Protein AF-A0A1T4SYZ0-F1 (afdb_monomer_lite)

Secondary structure (DSSP, 8-state):
----------------------PPPPPPP----HHHHHHHHHHHHHHHHHHHHTTTTS--TT---TT-GGGTTHHHHSPSSHHHHHHHHHHBHHHHHHTT-HHHHHHHHHH--SPPPB-TTT--HHHHHHHHHHHHHHTT-

InterPro domains:
  IPR009056 Cytochrome c-like domain [PF00034] (45-136)
  IPR009056 Cytochrome c-like domain [PS51007] (41-139)
  IPR036909 Cytochrome c-like domain superfamily [G3DSA:1.10.760.10] (43-141)
  IPR036909 Cytochrome c-like domain superfamily [SSF46626] (4-138)

Radius of gyration: 35.25 Å; chains: 1; bounding box: 50×28×132 Å

pLDDT: mean 84.92, std 16.31, range [40.84, 98.62]

Sequence (141 aa):
MRPCLFLLLIMTGLMTGSSCHPTAPAPVPVERDSTEIKLAAGFLRGEALFLRHCAACHLPPEKKVTDNYMFVRLFDRMPSPSSRYFIRYIQDSKSLREAGDAYAIALHRYWEHPYDHHFRDSMTVSDIRNLIVYIRVAASK

Organism: NCBI:txid634771

Foldseek 3Di:
DDDDDDDDDDDDDDDDDDDPDPDDDDDDDPPDPPVVVVLVVLQVLLVVCCVVPPVVPAPQLLDPDPPNCCLPCVCVPAPPVSLVRQLVQLQWLPVCVVVVNPVSVVVCVVVVDPDGRHCVPPDDSSSSSSNVSNSVVSNVD

Structure (mmCIF, N/CA/C/O backbone):
data_AF-A0A1T4SYZ0-F1
#
_entry.id   AF-A0A1T4SYZ0-F1
#
loop_
_atom_site.group_PDB
_atom_site.id
_atom_site.type_symbol
_atom_site.label_atom_id
_atom_site.label_alt_id
_atom_site.label_comp_id
_atom_site.label_asym_id
_atom_site.label_entity_id
_atom_site.label_seq_id
_atom_site.pdbx_PDB_ins_code
_atom_site.Cartn_x
_atom_site.Cartn_y
_atom_site.Cartn_z
_atom_site.occupancy
_atom_site.B_iso_or_equiv
_atom_site.auth_seq_id
_atom_site.auth_comp_id
_atom_site.auth_asym_id
_atom_site.auth_atom_id
_atom_site.pdbx_PDB_model_num
ATOM 1 N N . MET A 1 1 ? -37.079 -12.693 113.798 1.00 40.84 1 MET A N 1
ATOM 2 C CA . MET A 1 1 ? -36.033 -13.729 113.594 1.00 40.84 1 MET A CA 1
ATOM 3 C C . MET A 1 1 ? -36.443 -14.508 112.349 1.00 40.84 1 MET A C 1
ATOM 5 O O . MET A 1 1 ? -37.566 -14.972 112.347 1.00 40.84 1 MET A O 1
ATOM 9 N N . ARG A 1 2 ? -35.719 -14.632 111.238 1.00 49.78 2 ARG A N 1
ATOM 10 C CA . ARG A 1 2 ? -34.325 -14.390 110.844 1.00 49.78 2 ARG A CA 1
ATOM 11 C C . ARG A 1 2 ? -34.305 -13.772 109.423 1.00 49.78 2 ARG A C 1
ATOM 13 O O . ARG A 1 2 ? -35.272 -13.956 108.690 1.00 49.78 2 ARG A O 1
ATOM 20 N N . PRO A 1 3 ? -33.218 -13.079 109.050 1.00 65.50 3 PRO A N 1
ATOM 21 C CA . PRO A 1 3 ? -33.011 -12.449 107.746 1.00 65.50 3 PRO A CA 1
ATOM 22 C C . PRO A 1 3 ? -32.330 -13.408 106.750 1.00 65.50 3 PRO A C 1
ATOM 24 O O . PRO A 1 3 ? -31.686 -14.369 107.170 1.00 65.50 3 PRO A O 1
ATOM 27 N N . CYS A 1 4 ? -32.377 -13.104 105.450 1.00 53.22 4 CYS A N 1
ATOM 28 C CA . CYS A 1 4 ? -31.293 -13.466 104.534 1.00 53.22 4 CYS A CA 1
ATOM 29 C C . CYS A 1 4 ? -31.130 -12.420 103.427 1.00 53.22 4 CYS A C 1
ATOM 31 O O . CYS A 1 4 ? -32.053 -12.094 102.690 1.00 53.22 4 CYS A O 1
ATOM 33 N N . LEU A 1 5 ? -29.917 -11.882 103.441 1.00 55.88 5 LEU A N 1
ATOM 34 C CA . LEU A 1 5 ? -29.263 -10.908 102.584 1.00 55.88 5 LEU A CA 1
ATOM 35 C C . LEU A 1 5 ? -28.755 -11.593 101.294 1.00 55.88 5 LEU A C 1
ATOM 37 O O . LEU A 1 5 ? -28.787 -12.817 101.211 1.00 55.88 5 LEU A O 1
ATOM 41 N N . PHE A 1 6 ? -28.141 -10.786 100.419 1.00 50.41 6 PHE A N 1
ATOM 42 C CA . PHE A 1 6 ? -27.363 -11.087 99.199 1.00 50.41 6 PHE A CA 1
ATOM 43 C C . PHE A 1 6 ? -28.169 -11.052 97.892 1.00 50.41 6 PHE A C 1
ATOM 45 O O . PHE A 1 6 ? -29.233 -11.640 97.803 1.00 50.41 6 PHE A O 1
ATOM 52 N N . LEU A 1 7 ? -27.711 -10.442 96.798 1.00 51.09 7 LEU A N 1
ATOM 53 C CA . LEU A 1 7 ? -26.640 -9.480 96.508 1.00 51.09 7 LEU A CA 1
ATOM 54 C C . LEU A 1 7 ? -26.840 -9.071 95.033 1.00 51.09 7 LEU A C 1
ATOM 56 O O . LEU A 1 7 ? -27.311 -9.873 94.233 1.00 51.09 7 LEU A O 1
ATOM 60 N N . LEU A 1 8 ? -26.458 -7.834 94.715 1.00 54.69 8 LEU A N 1
ATOM 61 C CA . LEU A 1 8 ? -26.226 -7.236 93.393 1.00 54.69 8 LEU A CA 1
ATOM 62 C C . LEU A 1 8 ? -25.949 -8.194 92.212 1.00 54.69 8 LEU A C 1
ATOM 64 O O . LEU A 1 8 ? -25.055 -9.029 92.307 1.00 54.69 8 LEU A O 1
ATOM 68 N N . LEU A 1 9 ? -26.500 -7.861 91.036 1.00 54.00 9 LEU A N 1
ATOM 69 C CA . LEU A 1 9 ? -25.683 -7.667 89.827 1.00 54.00 9 LEU A CA 1
ATOM 70 C C . LEU A 1 9 ? -26.421 -6.773 88.810 1.00 54.00 9 LEU A C 1
ATOM 72 O O . LEU A 1 9 ? -27.474 -7.130 88.289 1.00 54.00 9 LEU A O 1
ATOM 76 N N . ILE A 1 10 ? -25.861 -5.591 88.548 1.00 58.38 10 ILE A N 1
ATOM 77 C CA . ILE A 1 10 ? -26.283 -4.665 87.491 1.00 58.38 10 ILE A CA 1
ATOM 78 C C . ILE A 1 10 ? -25.497 -5.040 86.231 1.00 58.38 10 ILE A C 1
ATOM 80 O O . ILE A 1 10 ? -24.270 -5.009 86.258 1.00 58.38 10 ILE A O 1
ATOM 84 N N . MET A 1 11 ? -26.184 -5.368 85.136 1.00 53.06 11 MET A N 1
ATOM 85 C CA . MET A 1 11 ? -25.589 -5.502 83.801 1.00 53.06 11 MET A CA 1
ATOM 86 C C . MET A 1 11 ? -26.290 -4.540 82.841 1.00 53.06 11 MET A C 1
ATOM 88 O O . MET A 1 11 ? -27.320 -4.847 82.247 1.00 53.06 11 MET A O 1
ATOM 92 N N . THR A 1 12 ? -25.724 -3.344 82.711 1.00 58.34 12 THR A N 1
ATOM 93 C CA . THR A 1 12 ? -26.009 -2.397 81.631 1.00 58.34 12 THR A CA 1
ATOM 94 C C . THR A 1 12 ? -25.382 -2.908 80.334 1.00 58.34 12 THR A C 1
ATOM 96 O O . THR A 1 12 ? -24.169 -2.807 80.150 1.00 58.34 12 THR A O 1
ATOM 99 N N . GLY A 1 13 ? -26.200 -3.458 79.436 1.00 47.97 13 GLY A N 1
ATOM 100 C CA . GLY A 1 13 ? -25.804 -3.784 78.067 1.00 47.97 13 GLY A CA 1
ATOM 101 C C . GLY A 1 13 ? -26.143 -2.637 77.116 1.00 47.97 13 GLY A C 1
ATOM 102 O O . GLY A 1 13 ? -27.311 -2.405 76.817 1.00 47.97 13 GLY A O 1
ATOM 103 N N . LEU A 1 14 ? -25.116 -1.931 76.639 1.00 57.53 14 LEU A N 1
ATOM 104 C CA . LEU A 1 14 ? -25.186 -1.037 75.482 1.00 57.53 14 LEU A CA 1
ATOM 105 C C . LEU A 1 14 ? -25.414 -1.891 74.223 1.00 57.53 14 LEU A C 1
ATOM 107 O O . LEU A 1 14 ? -24.546 -2.675 73.847 1.00 57.53 14 LEU A O 1
ATOM 111 N N . MET A 1 15 ? -26.562 -1.738 73.565 1.00 54.47 15 MET A N 1
ATOM 112 C CA . MET A 1 15 ? -26.785 -2.270 72.218 1.00 54.47 15 MET A CA 1
ATOM 113 C C . MET A 1 15 ? -26.336 -1.213 71.208 1.00 54.47 15 MET A C 1
ATOM 115 O O . MET A 1 15 ? -27.001 -0.196 71.012 1.00 54.47 15 MET A O 1
ATOM 119 N N . THR A 1 16 ? -25.175 -1.428 70.595 1.00 56.22 16 THR A N 1
ATOM 120 C CA . THR A 1 16 ? -24.687 -0.635 69.465 1.00 56.22 16 THR A CA 1
ATOM 121 C C . THR A 1 16 ? -25.497 -0.983 68.216 1.00 56.22 16 THR A C 1
ATOM 123 O O . THR A 1 16 ? -25.552 -2.132 67.778 1.00 56.22 16 THR A O 1
ATOM 126 N N . GLY A 1 17 ? -26.160 0.024 67.646 1.00 54.03 17 GLY A N 1
ATOM 127 C CA . GLY A 1 17 ? -26.865 -0.093 66.375 1.00 54.03 17 GLY A CA 1
ATOM 128 C C . GLY A 1 17 ? -25.890 -0.388 65.236 1.00 54.03 17 GLY A C 1
ATOM 129 O O . GLY A 1 17 ? -24.943 0.363 65.013 1.00 54.03 17 GLY A O 1
ATOM 130 N N . SER A 1 18 ? -26.130 -1.481 64.513 1.00 50.03 18 SER A N 1
ATOM 131 C CA . SER A 1 18 ? -25.443 -1.784 63.257 1.00 50.03 18 SER A CA 1
ATOM 132 C C . SER A 1 18 ? -25.994 -0.885 62.152 1.00 50.03 18 SER A C 1
ATOM 134 O O . SER A 1 18 ? -27.138 -1.036 61.727 1.00 50.03 18 SER A O 1
ATOM 136 N N . SER A 1 19 ? -25.186 0.067 61.690 1.00 57.12 19 SER A N 1
ATOM 137 C CA . SER A 1 19 ? -25.453 0.835 60.479 1.00 57.12 19 SER A CA 1
ATOM 138 C C . SER A 1 19 ? -25.123 -0.023 59.256 1.00 57.12 19 SER A C 1
ATOM 140 O O . SER A 1 19 ? -23.967 -0.211 58.885 1.00 57.12 19 SER A O 1
ATOM 142 N N . CYS A 1 20 ? -26.153 -0.548 58.597 1.00 51.72 20 CYS A N 1
ATOM 143 C CA . CYS A 1 20 ? -26.016 -1.178 57.287 1.00 51.72 20 CYS A CA 1
ATOM 144 C C . CYS A 1 20 ? -25.731 -0.081 56.248 1.00 51.72 20 CYS A C 1
ATOM 146 O O . CYS A 1 20 ? -26.656 0.522 55.709 1.00 51.72 20 CYS A O 1
ATOM 148 N N . HIS A 1 21 ? -24.460 0.238 56.001 1.00 59.78 21 HIS A N 1
ATOM 149 C CA . HIS A 1 21 ? -24.078 1.043 54.842 1.00 59.78 21 HIS A CA 1
ATOM 150 C C . HIS A 1 21 ? -24.077 0.152 53.591 1.00 59.78 21 HIS A C 1
ATOM 152 O O . HIS A 1 21 ? -23.330 -0.828 53.560 1.00 59.78 21 HIS A O 1
ATOM 158 N N . PRO A 1 22 ? -24.882 0.458 52.558 1.00 56.59 22 PRO A N 1
ATOM 159 C CA . PRO A 1 22 ? -24.785 -0.229 51.280 1.00 56.59 22 PRO A CA 1
ATOM 160 C C . PRO A 1 22 ? -23.437 0.118 50.639 1.00 56.59 22 PRO A C 1
ATOM 162 O O . PRO A 1 22 ? -23.191 1.253 50.232 1.00 56.59 22 PRO A O 1
ATOM 165 N N . THR A 1 23 ? -22.537 -0.860 50.584 1.00 68.44 23 THR A N 1
ATOM 166 C CA . THR A 1 23 ? -21.289 -0.758 49.828 1.00 68.44 23 THR A CA 1
ATOM 167 C C . THR A 1 23 ? -21.636 -0.662 48.345 1.00 68.44 23 THR A C 1
ATOM 169 O O . THR A 1 23 ? -22.264 -1.566 47.794 1.00 68.44 23 THR A O 1
ATOM 172 N N . ALA A 1 24 ? -21.252 0.442 47.700 1.00 71.38 24 ALA A N 1
ATOM 173 C CA . ALA A 1 24 ? -21.370 0.579 46.254 1.00 71.38 24 ALA A CA 1
ATOM 174 C C . ALA A 1 24 ? -20.614 -0.580 45.572 1.00 71.38 24 ALA A C 1
ATOM 176 O O . ALA A 1 24 ? -19.481 -0.870 45.971 1.00 71.38 24 ALA A O 1
ATOM 177 N N . PRO A 1 25 ? -21.211 -1.263 44.579 1.00 65.81 25 PRO A N 1
ATOM 178 C CA . PRO A 1 25 ? -20.532 -2.348 43.889 1.00 65.81 25 PRO A CA 1
ATOM 179 C C . PRO A 1 25 ? -19.269 -1.810 43.215 1.00 65.81 25 PRO A C 1
ATOM 181 O O . PRO A 1 25 ? -19.289 -0.756 42.576 1.00 65.81 25 PRO A O 1
ATOM 184 N N . ALA A 1 26 ? -18.161 -2.531 43.388 1.00 70.12 26 ALA A N 1
ATOM 185 C CA . ALA A 1 26 ? -16.899 -2.199 42.745 1.00 70.12 26 ALA A CA 1
ATOM 186 C C . ALA A 1 26 ? -17.085 -2.128 41.213 1.00 70.12 26 ALA A C 1
ATOM 188 O O . ALA A 1 26 ? -17.842 -2.932 40.659 1.00 70.12 26 ALA A O 1
ATOM 189 N N . PRO A 1 27 ? -16.410 -1.196 40.514 1.00 67.25 27 PRO A N 1
ATOM 190 C CA . PRO A 1 27 ? -16.476 -1.120 39.060 1.00 67.25 27 PRO A CA 1
ATOM 191 C C . PRO A 1 27 ? -15.990 -2.440 38.452 1.00 67.25 27 PRO A C 1
ATOM 193 O O . PRO A 1 27 ? -14.859 -2.869 38.682 1.00 67.25 27 PRO A O 1
ATOM 196 N N . VAL A 1 28 ? -16.869 -3.095 37.694 1.00 64.56 28 VAL A N 1
ATOM 197 C CA . VAL A 1 28 ? -16.570 -4.364 37.027 1.00 64.56 28 VAL A CA 1
ATOM 198 C C . VAL A 1 28 ? -15.599 -4.084 35.871 1.00 64.56 28 VAL A C 1
ATOM 200 O O . VAL A 1 28 ? -15.892 -3.213 35.046 1.00 64.56 28 VAL A O 1
ATOM 203 N N . PRO A 1 29 ? -14.448 -4.775 35.780 1.00 62.97 29 PRO A N 1
ATOM 204 C CA . PRO A 1 29 ? -13.533 -4.622 34.657 1.00 62.97 29 PRO A CA 1
ATOM 205 C C . PRO A 1 29 ? -14.236 -5.008 33.353 1.00 62.97 29 PRO A C 1
ATOM 207 O O . PRO A 1 29 ? -14.692 -6.138 33.195 1.00 62.97 29 PRO A O 1
ATOM 210 N N . VAL A 1 30 ? -14.338 -4.068 32.415 1.00 67.75 30 VAL A N 1
ATOM 211 C CA . VAL A 1 30 ? -14.859 -4.348 31.074 1.00 67.75 30 VAL A CA 1
ATOM 212 C C . VAL A 1 30 ? -13.777 -5.111 30.306 1.00 67.75 30 VAL A C 1
ATOM 214 O O . VAL A 1 30 ?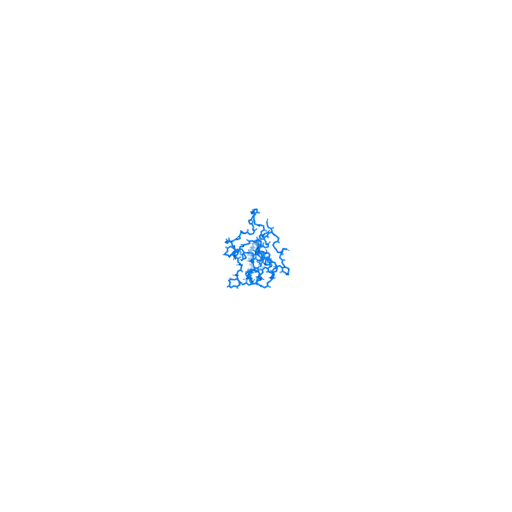 -12.823 -4.502 29.815 1.00 67.75 30 VAL A O 1
ATOM 217 N N . GLU A 1 31 ? -13.900 -6.438 30.218 1.00 70.12 31 GLU A N 1
ATOM 218 C CA . GLU A 1 31 ? -13.133 -7.260 29.273 1.00 70.12 31 GLU A CA 1
ATOM 219 C C . GLU A 1 31 ? -13.508 -6.842 27.846 1.00 70.12 31 GLU A C 1
ATOM 221 O O . GLU A 1 31 ? -14.510 -7.278 27.283 1.00 70.12 31 GLU A O 1
ATOM 226 N N . ARG A 1 32 ? -12.722 -5.940 27.255 1.00 73.44 32 ARG A N 1
ATOM 227 C CA . ARG A 1 32 ? -12.816 -5.655 25.822 1.00 73.44 32 ARG A CA 1
ATOM 228 C C . ARG A 1 32 ? -12.210 -6.813 25.037 1.00 73.44 32 ARG A C 1
ATOM 230 O O . ARG A 1 32 ? -11.137 -7.301 25.391 1.00 73.44 32 ARG A O 1
ATOM 237 N N . ASP A 1 33 ? -12.877 -7.210 23.954 1.00 84.00 33 ASP A N 1
ATOM 238 C CA . ASP A 1 33 ? -12.405 -8.266 23.061 1.00 84.00 33 ASP A CA 1
ATOM 239 C C . ASP A 1 33 ? -10.994 -7.932 22.553 1.00 84.00 33 ASP A C 1
ATOM 241 O O . ASP A 1 33 ? -10.741 -6.893 21.934 1.00 84.00 33 ASP A O 1
ATOM 245 N N . SER A 1 34 ? -10.054 -8.842 22.809 1.00 85.25 34 SER A N 1
ATOM 246 C CA . SER A 1 34 ? -8.671 -8.744 22.340 1.00 85.25 34 SER A CA 1
ATOM 247 C C . SER A 1 34 ? -8.561 -8.532 20.821 1.00 85.25 34 SER A C 1
ATOM 249 O O . SER A 1 34 ? -7.578 -7.958 20.347 1.00 85.25 34 SER A O 1
ATOM 251 N N . THR A 1 35 ? -9.565 -8.962 20.054 1.00 87.44 35 THR A N 1
ATOM 252 C CA . THR A 1 35 ? -9.668 -8.761 18.605 1.00 87.44 35 THR A CA 1
ATOM 253 C C . THR A 1 35 ? -9.931 -7.301 18.262 1.00 87.44 35 THR A C 1
ATOM 255 O O . THR A 1 35 ? -9.245 -6.744 17.405 1.00 87.44 35 THR A O 1
ATOM 258 N N . GLU A 1 36 ? -10.862 -6.656 18.964 1.00 87.25 36 GLU A N 1
ATOM 259 C CA . GLU A 1 36 ? -11.174 -5.236 18.791 1.00 87.25 36 GLU A CA 1
ATOM 260 C C . GLU A 1 36 ? -9.967 -4.368 19.163 1.00 87.25 36 GLU A C 1
ATOM 262 O O . GLU A 1 36 ? -9.594 -3.459 18.420 1.00 87.25 36 GLU A O 1
ATOM 267 N N . ILE A 1 37 ? -9.274 -4.717 20.254 1.00 89.06 37 ILE A N 1
ATOM 268 C CA . ILE A 1 37 ? -8.040 -4.039 20.674 1.00 89.06 37 ILE A CA 1
ATOM 269 C C . ILE A 1 37 ? -6.957 -4.160 19.593 1.00 89.06 37 ILE A C 1
ATOM 271 O O . ILE A 1 37 ? -6.325 -3.164 19.236 1.00 89.06 37 ILE A O 1
ATOM 275 N N . LYS A 1 38 ? -6.745 -5.361 19.037 1.00 91.06 38 LYS A N 1
ATOM 276 C CA . LYS A 1 38 ? -5.769 -5.584 17.956 1.00 91.06 38 LYS A CA 1
ATOM 277 C C . LYS A 1 38 ? -6.138 -4.825 16.683 1.00 91.06 38 LYS A C 1
ATOM 279 O O . LYS A 1 38 ? -5.248 -4.270 16.042 1.00 91.06 38 LYS A O 1
ATOM 284 N N . LEU A 1 39 ? -7.422 -4.779 16.326 1.00 93.62 39 LEU A N 1
ATOM 285 C CA . LEU A 1 39 ? -7.902 -4.034 15.165 1.00 93.62 39 LEU A CA 1
ATOM 286 C C . LEU A 1 39 ? -7.665 -2.531 15.340 1.00 93.62 39 LEU A C 1
ATOM 288 O O . LEU A 1 39 ? -7.099 -1.902 14.449 1.00 93.62 39 LEU A O 1
ATOM 292 N N . ALA A 1 40 ? -8.036 -1.972 16.495 1.00 94.56 40 ALA A N 1
ATOM 293 C CA . ALA A 1 40 ? -7.826 -0.563 16.813 1.00 94.56 40 ALA A CA 1
ATOM 294 C C . ALA A 1 40 ? -6.332 -0.199 16.817 1.00 94.56 40 ALA A C 1
ATOM 296 O O . ALA A 1 40 ? -5.929 0.792 16.208 1.00 94.56 40 ALA A O 1
ATOM 297 N N . ALA A 1 41 ? -5.490 -1.033 17.433 1.00 96.00 41 ALA A N 1
ATOM 298 C CA . ALA A 1 41 ? -4.043 -0.838 17.424 1.00 96.00 41 ALA A CA 1
ATOM 299 C C . ALA A 1 41 ? -3.461 -0.900 16.000 1.00 96.00 41 ALA A C 1
ATOM 301 O O . ALA A 1 41 ? -2.645 -0.055 15.628 1.00 96.00 41 ALA A O 1
ATOM 302 N N . GLY A 1 42 ? -3.902 -1.867 15.190 1.00 97.75 42 GLY A N 1
ATOM 303 C CA . GLY A 1 42 ? -3.497 -1.998 13.791 1.00 97.75 42 GLY A CA 1
ATOM 304 C C . GLY A 1 42 ? -3.926 -0.805 12.939 1.00 97.75 42 GLY A C 1
ATOM 305 O O . GLY A 1 42 ? -3.132 -0.315 12.139 1.00 97.75 42 GLY A O 1
ATOM 306 N N . PHE A 1 43 ? -5.140 -0.292 13.157 1.00 97.81 43 PHE A N 1
ATOM 307 C CA . PHE A 1 43 ? -5.656 0.905 12.496 1.00 97.81 43 PHE A CA 1
ATOM 308 C C . PHE A 1 43 ? -4.788 2.132 12.793 1.00 97.81 43 PHE A C 1
ATOM 310 O O . PHE A 1 43 ? -4.269 2.738 11.861 1.00 97.81 43 PHE A O 1
ATOM 317 N N . LEU A 1 44 ? -4.559 2.447 14.074 1.00 98.06 44 LEU A N 1
ATOM 318 C CA . LEU A 1 44 ? -3.771 3.618 14.487 1.00 98.06 44 LEU A CA 1
ATOM 319 C C . LEU A 1 44 ? -2.322 3.539 13.991 1.00 98.06 44 LEU A C 1
ATOM 321 O O . LEU A 1 44 ? -1.746 4.522 13.525 1.00 98.06 44 LEU A O 1
ATOM 325 N N . ARG A 1 45 ? -1.720 2.345 14.057 1.00 98.31 45 ARG A N 1
ATOM 326 C CA . ARG A 1 45 ? -0.373 2.106 13.526 1.00 98.31 45 ARG A CA 1
ATOM 327 C C . ARG A 1 45 ? -0.339 2.302 12.008 1.00 98.31 45 ARG A C 1
ATOM 329 O O . ARG A 1 45 ? 0.603 2.902 11.500 1.00 98.31 45 ARG A O 1
ATOM 336 N N . GLY A 1 46 ? -1.342 1.793 11.294 1.00 98.31 46 GLY A N 1
ATOM 337 C CA . GLY A 1 46 ? -1.469 1.934 9.846 1.00 98.31 46 GLY A CA 1
ATOM 338 C C . GLY A 1 46 ? -1.651 3.384 9.408 1.00 98.31 46 GLY A C 1
ATOM 339 O O . GLY A 1 46 ? -0.967 3.823 8.490 1.00 98.31 46 GLY A O 1
ATOM 340 N N . GLU A 1 47 ? -2.494 4.145 10.102 1.00 98.19 47 GLU A N 1
ATOM 341 C CA . GLU A 1 47 ? -2.700 5.575 9.855 1.00 98.19 47 GLU A CA 1
ATOM 342 C C . GLU A 1 47 ? -1.387 6.357 9.992 1.00 98.19 47 GLU A C 1
ATOM 344 O O . GLU A 1 47 ? -0.980 7.074 9.078 1.00 98.19 47 GLU A O 1
ATOM 349 N N . ALA A 1 48 ? -0.655 6.146 11.091 1.00 98.38 48 ALA A N 1
ATOM 350 C CA . ALA A 1 48 ? 0.628 6.807 11.316 1.00 98.38 48 ALA A CA 1
ATOM 351 C C . ALA A 1 48 ? 1.667 6.474 10.228 1.00 98.38 48 ALA A C 1
ATOM 353 O O . ALA A 1 48 ? 2.426 7.346 9.799 1.00 98.38 48 ALA A O 1
ATOM 354 N N . LEU A 1 49 ? 1.701 5.219 9.766 1.00 98.38 49 LEU A N 1
ATOM 355 C CA . LEU A 1 49 ? 2.565 4.798 8.660 1.00 98.38 49 LEU A CA 1
ATOM 356 C C . LEU A 1 49 ? 2.159 5.469 7.344 1.00 98.38 49 LEU A C 1
ATOM 358 O O . LEU A 1 49 ? 3.029 5.949 6.618 1.00 98.38 49 LEU A O 1
ATOM 362 N N . PHE A 1 50 ? 0.859 5.546 7.054 1.00 97.75 50 PHE A N 1
ATOM 363 C CA . PHE A 1 50 ? 0.350 6.180 5.842 1.00 97.75 50 PHE A CA 1
ATOM 364 C C . PHE A 1 50 ? 0.719 7.663 5.800 1.00 97.75 50 PHE A C 1
ATOM 366 O O . PHE A 1 50 ? 1.285 8.134 4.813 1.00 97.75 50 PHE A O 1
ATOM 373 N N . LEU A 1 51 ? 0.459 8.393 6.887 1.00 96.94 51 LEU A N 1
ATOM 374 C CA . LEU A 1 51 ? 0.766 9.821 6.980 1.00 96.94 51 LEU A CA 1
ATOM 375 C C . LEU A 1 51 ? 2.263 10.104 6.816 1.00 96.94 51 LEU A C 1
ATOM 377 O O . LEU A 1 51 ? 2.639 11.122 6.242 1.00 96.94 51 LEU A O 1
ATOM 381 N N . ARG A 1 52 ? 3.123 9.193 7.281 1.00 97.19 52 ARG A N 1
ATOM 382 C CA . ARG A 1 52 ? 4.577 9.339 7.179 1.00 97.19 52 ARG A CA 1
ATOM 383 C C . ARG A 1 52 ? 5.128 9.008 5.792 1.00 97.19 52 ARG A C 1
ATOM 385 O O . ARG A 1 52 ? 6.054 9.674 5.343 1.00 97.19 52 ARG A O 1
ATOM 392 N N . HIS A 1 53 ? 4.620 7.955 5.155 1.00 96.44 53 HIS A N 1
ATOM 393 C CA . HIS A 1 53 ? 5.267 7.353 3.983 1.00 96.44 53 HIS A CA 1
ATOM 394 C C . HIS A 1 53 ? 4.466 7.479 2.685 1.00 96.44 53 HIS A C 1
ATOM 396 O O . HIS A 1 53 ? 5.052 7.439 1.608 1.00 96.44 53 HIS A O 1
ATOM 402 N N . CYS A 1 54 ? 3.144 7.622 2.769 1.00 95.12 54 CYS A N 1
ATOM 403 C CA . CYS A 1 54 ? 2.245 7.573 1.615 1.00 95.12 54 CYS A CA 1
ATOM 404 C C . CYS A 1 54 ? 1.604 8.933 1.315 1.00 95.12 54 CYS A C 1
ATOM 406 O O . CYS A 1 54 ? 1.335 9.239 0.154 1.00 95.12 54 CYS A O 1
ATOM 408 N N . ALA A 1 55 ? 1.395 9.768 2.339 1.00 94.38 55 ALA A N 1
ATOM 409 C CA . ALA A 1 55 ? 0.642 11.018 2.219 1.00 94.38 55 ALA A CA 1
ATOM 410 C C . ALA A 1 55 ? 1.286 12.084 1.316 1.00 94.38 55 ALA A C 1
ATOM 412 O O . ALA A 1 55 ? 0.615 13.033 0.918 1.00 94.38 55 ALA A O 1
ATOM 413 N N . ALA A 1 56 ? 2.565 11.922 0.961 1.00 91.75 56 ALA A N 1
ATOM 414 C CA . ALA A 1 56 ? 3.237 12.795 0.003 1.00 91.75 56 ALA A CA 1
ATOM 415 C C . ALA A 1 56 ? 2.658 12.675 -1.419 1.00 91.75 56 ALA A C 1
ATOM 417 O O . ALA A 1 56 ? 2.679 13.646 -2.170 1.00 91.75 56 ALA A O 1
ATOM 418 N N . CYS A 1 57 ? 2.136 11.499 -1.785 1.00 90.19 57 CYS A N 1
ATOM 419 C CA . CYS A 1 57 ? 1.593 11.231 -3.121 1.00 90.19 57 CYS A CA 1
ATOM 420 C C . CYS A 1 57 ? 0.121 10.801 -3.098 1.00 90.19 57 CYS A C 1
ATOM 422 O O . CYS A 1 57 ? -0.563 10.902 -4.113 1.00 90.19 57 CYS A O 1
ATOM 424 N N . HIS A 1 58 ? -0.377 10.318 -1.959 1.00 90.62 58 HIS A N 1
ATOM 425 C CA . HIS A 1 58 ? -1.727 9.782 -1.829 1.00 90.62 58 HIS A CA 1
ATOM 426 C C . HIS A 1 58 ? -2.525 10.551 -0.785 1.00 90.62 58 HIS A C 1
ATOM 428 O O . HIS A 1 58 ? -2.101 10.698 0.358 1.00 90.62 58 HIS A O 1
ATOM 434 N N . LEU A 1 59 ? -3.728 10.991 -1.148 1.00 92.31 59 LEU A N 1
ATOM 435 C CA . LEU A 1 59 ? -4.646 11.559 -0.167 1.00 92.31 59 LEU A CA 1
ATOM 436 C C . LEU A 1 59 ? -5.136 10.463 0.791 1.00 92.31 59 LEU A C 1
ATOM 438 O O . LEU A 1 59 ? -5.378 9.342 0.338 1.00 92.31 59 LEU A O 1
ATOM 442 N N . PRO A 1 60 ? -5.314 10.761 2.093 1.00 92.62 60 PRO A N 1
ATOM 443 C CA . PRO A 1 60 ? -5.807 9.777 3.052 1.00 92.62 60 PRO A CA 1
ATOM 444 C C . PRO A 1 60 ? -7.112 9.110 2.583 1.00 92.62 60 PRO A C 1
ATOM 446 O O . PRO A 1 60 ? -7.965 9.814 2.030 1.00 92.62 60 PRO A O 1
ATOM 449 N N . PRO A 1 61 ? -7.293 7.788 2.772 1.00 91.25 61 PRO A N 1
ATOM 450 C CA . PRO A 1 61 ? -8.431 7.050 2.216 1.00 91.25 61 PRO A CA 1
ATOM 451 C C . PRO A 1 61 ? -9.809 7.558 2.665 1.00 91.25 61 PRO A C 1
ATOM 453 O O . PRO A 1 61 ? -10.774 7.437 1.920 1.00 91.25 61 PRO A O 1
ATOM 456 N N . GLU A 1 62 ? -9.905 8.154 3.853 1.00 89.62 62 GLU A N 1
ATOM 457 C CA . GLU A 1 62 ? -11.127 8.766 4.386 1.00 89.62 62 GLU A CA 1
ATOM 458 C C . GLU A 1 62 ? -11.466 10.128 3.755 1.00 89.62 62 GLU A C 1
ATOM 460 O O . GLU A 1 62 ? -12.570 10.648 3.941 1.00 89.62 62 GLU A O 1
ATOM 465 N N . LYS A 1 63 ? -10.542 10.741 3.000 1.00 85.88 63 LYS A N 1
ATOM 466 C CA . LYS A 1 63 ? -10.823 11.995 2.297 1.00 85.88 63 LYS A CA 1
ATOM 467 C C . LYS A 1 63 ? -11.628 11.723 1.032 1.00 85.88 63 LYS A C 1
ATOM 469 O O . LYS A 1 63 ? -11.093 11.287 0.012 1.00 85.88 63 LYS A O 1
ATOM 474 N N . LYS A 1 64 ? -12.913 12.076 1.097 1.00 69.44 64 LYS A N 1
ATOM 475 C CA . LYS A 1 64 ? -13.862 12.060 -0.023 1.00 69.44 64 LYS A CA 1
ATOM 476 C C . LYS A 1 64 ? -13.640 13.268 -0.931 1.00 69.44 64 LYS A C 1
ATOM 478 O O . LYS A 1 64 ? -14.377 14.246 -0.871 1.00 69.44 64 LYS A O 1
ATOM 483 N N . VAL A 1 65 ? -12.600 13.206 -1.753 1.00 73.88 65 VAL A N 1
ATOM 484 C CA . VAL A 1 65 ? -12.471 14.088 -2.919 1.00 73.88 65 VAL A CA 1
ATOM 485 C C . VAL A 1 65 ? -12.813 13.294 -4.172 1.00 73.88 65 VAL A C 1
ATOM 487 O O . VAL A 1 65 ? -12.566 12.088 -4.220 1.00 73.88 65 VAL A O 1
ATOM 490 N N . THR A 1 66 ? -13.381 13.962 -5.175 1.00 64.00 66 THR A N 1
ATOM 491 C CA . THR A 1 66 ? -13.822 13.360 -6.447 1.00 64.00 66 THR A CA 1
ATOM 492 C C . THR A 1 66 ? -12.741 12.516 -7.125 1.00 64.00 66 THR A C 1
ATOM 494 O O . THR A 1 66 ? -13.068 11.529 -7.776 1.00 64.00 66 THR A O 1
ATOM 497 N N . ASP A 1 67 ? -11.466 12.827 -6.878 1.00 61.31 67 ASP A N 1
ATOM 498 C CA . ASP A 1 67 ? -10.329 12.186 -7.540 1.00 61.31 67 ASP A CA 1
ATOM 499 C C . ASP A 1 67 ? -9.607 11.128 -6.682 1.00 61.31 67 ASP A C 1
ATOM 501 O O . ASP A 1 67 ? -8.654 10.507 -7.149 1.00 61.31 67 ASP A O 1
ATOM 505 N N . ASN A 1 68 ? -10.058 10.840 -5.450 1.00 71.12 68 ASN A N 1
ATOM 506 C CA . ASN A 1 68 ? -9.446 9.799 -4.604 1.00 71.12 68 ASN A CA 1
ATOM 507 C C . ASN A 1 68 ? -10.042 8.403 -4.864 1.00 71.12 68 ASN A C 1
ATOM 509 O O . ASN A 1 68 ? -10.343 7.631 -3.952 1.00 71.12 68 ASN A O 1
ATOM 513 N N . TYR A 1 69 ? -10.230 8.064 -6.140 1.00 80.50 69 TYR A N 1
ATOM 514 C CA . TYR A 1 69 ? -10.822 6.792 -6.559 1.00 80.50 69 TYR A CA 1
ATOM 515 C C . TYR A 1 69 ? -9.886 5.595 -6.349 1.00 80.50 69 TYR A C 1
ATOM 517 O O . TYR A 1 69 ? -10.320 4.443 -6.429 1.00 80.50 69 TYR A O 1
ATOM 525 N N . MET A 1 70 ? -8.599 5.834 -6.068 1.00 86.62 70 MET A N 1
ATOM 526 C CA . MET A 1 70 ? -7.619 4.756 -5.985 1.00 86.62 70 MET A CA 1
ATOM 527 C C . MET A 1 70 ? -7.929 3.764 -4.860 1.00 86.62 70 MET A C 1
ATOM 529 O O . MET A 1 70 ? -7.747 2.567 -5.063 1.00 86.62 70 MET A O 1
ATOM 533 N N . PHE A 1 71 ? -8.448 4.226 -3.716 1.00 90.69 71 PHE A N 1
ATOM 534 C CA . PHE A 1 71 ? -8.760 3.357 -2.576 1.00 90.69 71 PHE A CA 1
ATOM 535 C C . PHE A 1 71 ? -10.134 2.685 -2.683 1.00 90.69 71 PHE A C 1
ATOM 537 O O . PHE A 1 71 ? -10.380 1.685 -2.004 1.00 90.69 71 PHE A O 1
ATOM 544 N N . VAL A 1 72 ? -11.006 3.158 -3.581 1.00 87.06 72 VAL A N 1
ATOM 545 C CA . VAL A 1 72 ? -12.338 2.579 -3.789 1.00 87.06 72 VAL A CA 1
ATOM 546 C C . VAL A 1 72 ? -12.194 1.133 -4.250 1.00 87.06 72 VAL A C 1
ATOM 548 O O . VAL A 1 72 ? -11.604 0.844 -5.300 1.00 87.06 72 VAL A O 1
ATOM 551 N N . ARG A 1 73 ? -12.719 0.209 -3.435 1.00 89.94 73 ARG A N 1
ATOM 552 C CA . ARG A 1 73 ? -12.688 -1.241 -3.684 1.00 89.94 73 ARG A CA 1
ATOM 553 C C . ARG A 1 73 ? -11.292 -1.759 -4.054 1.00 89.94 73 ARG A C 1
ATOM 555 O O . ARG A 1 73 ? -11.155 -2.670 -4.867 1.00 89.94 73 ARG A O 1
ATOM 562 N N . LEU A 1 74 ? -10.242 -1.153 -3.496 1.00 93.06 74 LEU A N 1
ATOM 563 C CA . LEU A 1 74 ? -8.853 -1.435 -3.868 1.00 93.06 74 LEU A CA 1
ATOM 564 C C . LEU A 1 74 ? -8.528 -2.934 -3.803 1.00 93.06 74 LEU A C 1
ATOM 566 O O . LEU A 1 74 ? -7.986 -3.499 -4.748 1.00 93.06 74 LEU A O 1
ATOM 570 N N . PHE A 1 75 ? -8.912 -3.587 -2.705 1.00 95.75 75 PHE A N 1
ATOM 571 C CA . PHE A 1 75 ? -8.618 -5.001 -2.471 1.00 95.75 75 PHE A CA 1
ATOM 572 C C . PHE A 1 75 ? -9.494 -5.969 -3.277 1.00 95.75 75 PHE A C 1
ATOM 574 O O . PHE A 1 7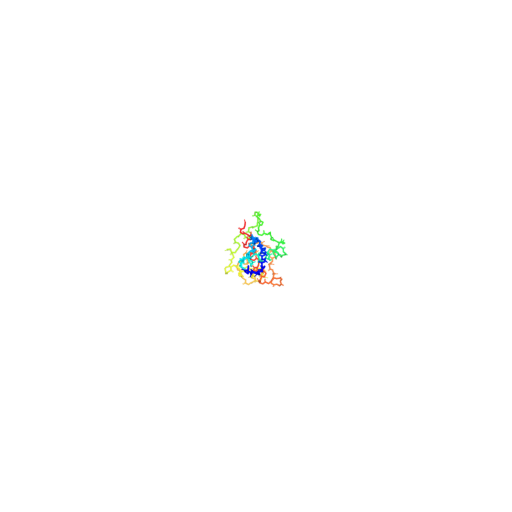5 ? -9.123 -7.138 -3.370 1.00 95.75 75 PHE A O 1
ATOM 581 N N . ASP A 1 76 ? -10.593 -5.503 -3.877 1.00 94.56 76 ASP A N 1
ATOM 582 C CA . ASP A 1 76 ? -11.425 -6.303 -4.789 1.00 94.56 76 ASP A CA 1
ATOM 583 C C . ASP A 1 76 ? -10.828 -6.341 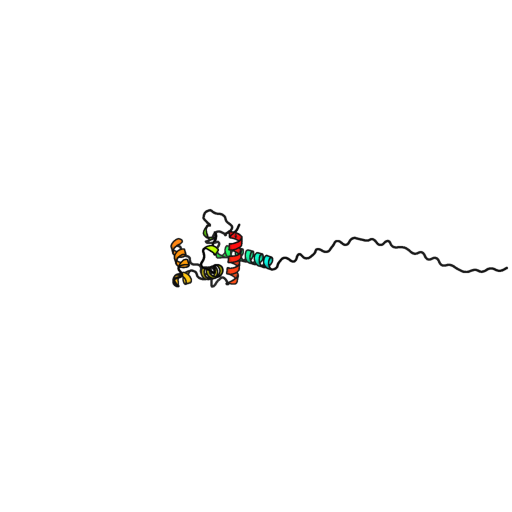-6.201 1.00 94.56 76 ASP A C 1
ATOM 585 O O . ASP A 1 76 ? -11.051 -7.287 -6.950 1.00 94.56 76 ASP A O 1
ATOM 589 N N . ARG A 1 77 ? -10.100 -5.282 -6.580 1.00 93.00 77 ARG A N 1
ATOM 590 C CA . ARG A 1 77 ? -9.548 -5.093 -7.931 1.00 93.00 77 ARG A CA 1
ATOM 591 C C . ARG A 1 77 ? -8.145 -5.678 -8.102 1.00 93.00 77 ARG A C 1
ATOM 593 O O . ARG A 1 77 ? -7.677 -5.807 -9.228 1.00 93.00 77 ARG A O 1
ATOM 600 N N . MET A 1 78 ? -7.470 -6.012 -7.004 1.00 95.25 78 MET A N 1
ATOM 601 C CA . MET A 1 78 ? -6.119 -6.577 -7.022 1.00 95.25 78 MET A CA 1
ATOM 602 C C . MET A 1 78 ? -6.109 -8.085 -7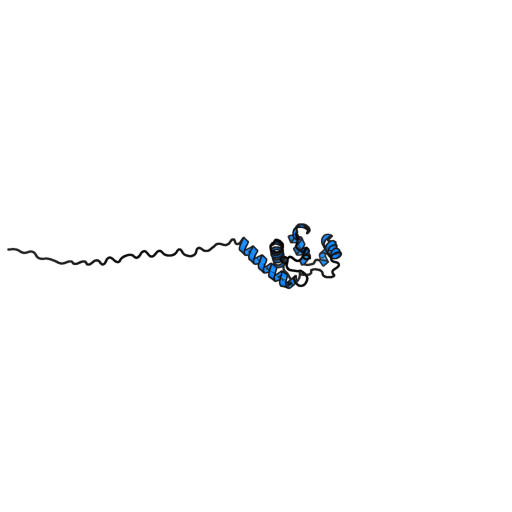.301 1.00 95.25 78 MET A C 1
ATOM 604 O O . MET A 1 78 ? -7.049 -8.784 -6.917 1.00 95.25 78 MET A O 1
ATOM 608 N N . PRO A 1 79 ? -5.006 -8.623 -7.857 1.00 97.88 79 PRO A N 1
ATOM 609 C CA . PRO A 1 79 ? -4.801 -10.063 -7.959 1.00 97.88 79 PRO A CA 1
ATOM 610 C C . PRO A 1 79 ? -4.954 -10.775 -6.609 1.00 97.88 79 PRO A C 1
ATOM 612 O O . PRO A 1 79 ? -4.453 -10.317 -5.579 1.00 97.88 79 PRO A O 1
ATOM 615 N N . SER A 1 80 ? -5.630 -11.923 -6.615 1.00 96.75 80 SER A N 1
ATOM 616 C CA . SER A 1 80 ? -5.848 -12.727 -5.410 1.00 96.75 80 SER A CA 1
ATOM 617 C C . SER A 1 80 ? -4.604 -13.564 -5.054 1.00 96.75 80 SER A C 1
ATOM 619 O O . SER A 1 80 ? -3.977 -14.120 -5.957 1.00 96.75 80 SER A O 1
ATOM 621 N N . PRO A 1 81 ? -4.229 -13.702 -3.763 1.00 97.50 81 PRO A N 1
ATOM 622 C CA . PRO A 1 81 ? -4.836 -13.071 -2.590 1.00 97.50 81 PRO A CA 1
ATOM 623 C C . PRO A 1 81 ? -4.425 -11.598 -2.476 1.00 97.50 81 PRO A C 1
ATOM 625 O O . PRO A 1 81 ? -3.235 -11.290 -2.355 1.00 97.50 81 PRO A O 1
ATOM 628 N N . SER A 1 82 ? -5.403 -10.690 -2.433 1.00 97.69 82 SER A N 1
ATOM 629 C CA . SER A 1 82 ? -5.159 -9.246 -2.574 1.00 97.69 82 SER A CA 1
ATOM 630 C C . SER A 1 82 ? -4.268 -8.662 -1.483 1.00 97.69 82 SER A C 1
ATOM 632 O O . SER A 1 82 ? -3.380 -7.872 -1.782 1.00 97.69 82 SER A O 1
ATOM 634 N N . SER A 1 83 ? -4.398 -9.111 -0.232 1.00 97.75 83 SER A N 1
ATOM 635 C CA . SER A 1 83 ? -3.488 -8.688 0.844 1.00 97.75 83 SER A CA 1
ATOM 636 C C . SER A 1 83 ? -2.034 -9.083 0.573 1.00 97.75 83 SER A C 1
ATOM 638 O O . SER A 1 83 ? -1.121 -8.306 0.842 1.00 97.75 83 SER A O 1
ATOM 640 N N . ARG A 1 84 ? -1.800 -10.288 0.034 1.00 98.38 84 ARG A N 1
ATOM 641 C CA . ARG A 1 84 ? -0.447 -10.760 -0.297 1.00 98.38 84 ARG A CA 1
ATOM 642 C C . ARG A 1 84 ? 0.112 -9.989 -1.487 1.00 98.38 84 ARG A C 1
ATOM 644 O O . ARG A 1 84 ? 1.290 -9.638 -1.471 1.00 98.38 84 ARG A O 1
ATOM 651 N N . TYR A 1 85 ? -0.719 -9.724 -2.492 1.00 98.50 85 TYR A N 1
ATOM 652 C CA . TYR A 1 85 ? -0.318 -8.921 -3.640 1.00 98.50 85 TYR A CA 1
ATOM 653 C C . TYR A 1 85 ? 0.032 -7.489 -3.222 1.00 98.50 85 TYR A C 1
ATOM 655 O O . TYR A 1 85 ? 1.111 -7.013 -3.559 1.00 98.50 85 TYR A O 1
ATOM 663 N N . PHE A 1 86 ? -0.811 -6.849 -2.405 1.00 98.25 86 PHE A N 1
ATOM 664 C CA . PHE A 1 86 ? -0.568 -5.508 -1.870 1.00 98.25 86 PHE A CA 1
ATOM 665 C C . PHE A 1 86 ? 0.778 -5.412 -1.149 1.00 98.25 86 PHE A C 1
ATOM 667 O O . PHE A 1 86 ? 1.544 -4.492 -1.410 1.00 98.25 86 PHE A O 1
ATOM 674 N N . ILE A 1 87 ? 1.105 -6.394 -0.297 1.00 98.62 87 ILE A N 1
ATOM 675 C CA . ILE A 1 87 ? 2.401 -6.432 0.395 1.00 98.62 87 ILE A CA 1
ATOM 676 C C . ILE A 1 87 ? 3.557 -6.436 -0.607 1.00 98.62 87 ILE A C 1
ATOM 678 O O . ILE A 1 87 ? 4.448 -5.601 -0.496 1.00 98.62 87 ILE A O 1
ATOM 682 N N . ARG A 1 88 ? 3.529 -7.328 -1.605 1.00 98.38 88 ARG A N 1
ATOM 683 C CA . ARG A 1 88 ? 4.586 -7.395 -2.629 1.00 98.38 88 ARG A CA 1
ATOM 684 C C . ARG A 1 88 ? 4.694 -6.091 -3.418 1.00 98.38 88 ARG A C 1
ATOM 686 O O . ARG A 1 88 ? 5.799 -5.628 -3.667 1.00 98.38 88 ARG A O 1
ATOM 693 N N . TYR A 1 89 ? 3.553 -5.508 -3.779 1.00 97.88 89 TYR A N 1
ATOM 694 C CA . TYR A 1 89 ? 3.492 -4.281 -4.565 1.00 97.88 89 TYR A CA 1
ATOM 695 C C . TYR A 1 89 ? 4.065 -3.081 -3.808 1.00 97.88 89 TYR A C 1
ATOM 697 O O . TYR A 1 89 ? 4.882 -2.355 -4.358 1.00 97.88 89 TYR A O 1
ATOM 705 N N . ILE A 1 90 ? 3.700 -2.897 -2.535 1.00 97.88 90 ILE A N 1
ATOM 706 C CA . ILE A 1 90 ? 4.258 -1.824 -1.699 1.00 97.88 90 ILE A CA 1
ATOM 707 C C . ILE A 1 90 ? 5.748 -2.053 -1.416 1.00 97.88 90 ILE A C 1
ATOM 709 O O . ILE A 1 90 ? 6.515 -1.095 -1.361 1.00 97.88 90 ILE A O 1
ATOM 713 N N . GLN A 1 91 ? 6.187 -3.305 -1.256 1.00 98.19 91 GLN A N 1
ATOM 714 C CA . GLN A 1 91 ? 7.603 -3.595 -1.035 1.00 98.19 91 GLN A CA 1
ATOM 715 C C . GLN A 1 91 ? 8.471 -3.206 -2.235 1.00 98.19 91 GLN A C 1
ATOM 717 O O . GLN A 1 91 ? 9.495 -2.561 -2.019 1.00 98.19 91 GLN A O 1
ATOM 722 N N . ASP A 1 92 ? 8.086 -3.599 -3.453 1.00 97.88 92 ASP A N 1
ATOM 723 C CA . ASP A 1 92 ? 8.881 -3.365 -4.666 1.00 97.88 92 ASP A CA 1
ATOM 724 C C . ASP A 1 92 ? 8.023 -3.532 -5.940 1.00 97.88 92 ASP A C 1
ATOM 726 O O . ASP A 1 92 ? 7.979 -4.592 -6.574 1.00 97.88 92 ASP A O 1
ATOM 730 N N . SER A 1 93 ? 7.285 -2.484 -6.312 1.00 97.19 93 SER A N 1
ATOM 731 C CA . SER A 1 93 ? 6.413 -2.518 -7.503 1.00 97.19 93 SER A CA 1
ATOM 732 C C . SER A 1 93 ? 7.195 -2.561 -8.821 1.00 97.19 93 SER A C 1
ATOM 734 O O . SER A 1 93 ? 6.714 -3.136 -9.802 1.00 97.19 93 SER A O 1
ATOM 736 N N . LYS A 1 94 ? 8.423 -2.026 -8.835 1.00 96.38 94 LYS A N 1
ATOM 737 C CA . LYS A 1 94 ? 9.312 -2.062 -9.998 1.00 96.38 94 LYS A CA 1
ATOM 738 C C . LYS A 1 94 ? 9.727 -3.493 -10.317 1.00 96.38 94 LYS A C 1
ATOM 740 O O . LYS A 1 94 ? 9.565 -3.927 -11.455 1.00 96.38 94 LYS A O 1
ATOM 745 N N . SER A 1 95 ? 10.178 -4.243 -9.311 1.00 97.44 95 SER A N 1
ATOM 746 C CA . SER A 1 95 ? 10.570 -5.643 -9.484 1.00 97.44 95 SER A CA 1
ATOM 747 C C . SER A 1 95 ? 9.410 -6.508 -9.994 1.00 97.44 95 SER A C 1
ATOM 749 O O . SER A 1 95 ? 9.617 -7.362 -10.854 1.00 97.44 95 SER A O 1
ATOM 751 N N . LEU A 1 96 ? 8.169 -6.256 -9.546 1.00 97.69 96 LEU A N 1
ATOM 752 C CA . LEU A 1 96 ? 6.987 -6.930 -10.104 1.00 97.69 96 LEU A CA 1
ATOM 753 C C . LEU A 1 96 ? 6.822 -6.653 -11.600 1.00 97.69 96 LEU A C 1
ATOM 755 O O . LEU A 1 96 ? 6.611 -7.583 -12.378 1.00 97.69 96 LEU A O 1
ATOM 759 N N . ARG A 1 97 ? 6.933 -5.384 -12.003 1.00 96.69 97 ARG A N 1
ATOM 760 C CA . ARG A 1 97 ? 6.823 -4.981 -13.408 1.00 96.69 97 ARG A CA 1
ATOM 761 C C . ARG A 1 97 ? 7.916 -5.623 -14.263 1.00 96.69 97 ARG A C 1
ATOM 763 O O . ARG A 1 97 ? 7.612 -6.163 -15.322 1.00 96.69 97 ARG A O 1
ATOM 770 N N . GLU A 1 98 ? 9.162 -5.598 -13.800 1.00 97.00 98 GLU A N 1
ATOM 771 C CA . GLU A 1 98 ? 10.312 -6.195 -14.498 1.00 97.00 98 GLU A CA 1
ATOM 772 C C . GLU A 1 98 ? 10.198 -7.719 -14.619 1.00 97.00 98 GLU A C 1
ATOM 774 O O . GLU A 1 98 ? 10.619 -8.293 -15.620 1.00 97.00 98 GLU A O 1
ATOM 779 N N . ALA A 1 99 ? 9.554 -8.373 -13.651 1.00 98.00 99 ALA A N 1
ATOM 780 C CA . ALA A 1 99 ? 9.247 -9.800 -13.697 1.00 98.00 99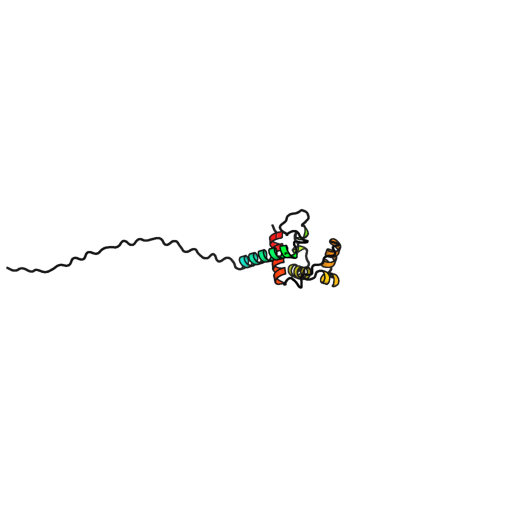 ALA A CA 1
ATOM 781 C C . ALA A 1 99 ? 8.066 -10.161 -14.623 1.00 98.00 99 ALA A C 1
ATOM 783 O O . ALA A 1 99 ? 7.686 -11.330 -14.697 1.00 98.00 99 ALA A O 1
ATOM 784 N N . GLY A 1 100 ? 7.462 -9.190 -15.317 1.00 97.69 100 GLY A N 1
ATOM 785 C CA . GLY A 1 100 ? 6.356 -9.431 -16.244 1.00 97.69 100 GLY A CA 1
ATOM 786 C C . GLY A 1 100 ? 4.969 -9.477 -15.594 1.00 97.69 100 GLY A C 1
ATOM 787 O O . GLY A 1 100 ? 4.028 -9.976 -16.210 1.00 97.69 100 GLY A O 1
ATOM 788 N N . ASP A 1 101 ? 4.806 -8.978 -14.363 1.00 98.12 101 ASP A N 1
ATOM 789 C CA . ASP A 1 101 ? 3.501 -8.945 -13.696 1.00 98.12 101 ASP A CA 1
ATOM 790 C C . ASP A 1 101 ? 2.523 -8.028 -14.451 1.00 98.12 101 ASP A C 1
ATOM 792 O O . ASP A 1 101 ? 2.675 -6.804 -14.482 1.00 98.12 101 ASP A O 1
ATOM 796 N N . ALA A 1 102 ? 1.502 -8.629 -15.066 1.00 97.12 102 ALA A N 1
ATOM 797 C CA . ALA A 1 102 ? 0.574 -7.923 -15.946 1.00 97.12 102 ALA A CA 1
ATOM 798 C C . ALA A 1 102 ? -0.183 -6.787 -15.239 1.00 97.12 102 ALA A C 1
ATOM 800 O O . ALA A 1 102 ? -0.433 -5.745 -15.846 1.00 97.12 102 ALA A O 1
ATOM 801 N N . TYR A 1 103 ? -0.523 -6.960 -13.957 1.00 96.00 103 TYR A N 1
ATOM 802 C CA . TYR A 1 103 ? -1.245 -5.945 -13.194 1.00 96.00 103 TYR A CA 1
ATOM 803 C C . TYR A 1 103 ? -0.340 -4.750 -12.863 1.00 96.00 103 TYR A C 1
ATOM 805 O O . TYR A 1 103 ? -0.739 -3.604 -13.073 1.00 96.00 103 TYR A O 1
ATOM 813 N N . ALA A 1 104 ? 0.902 -4.996 -12.434 1.00 96.00 104 ALA A N 1
ATOM 814 C CA . ALA A 1 104 ? 1.880 -3.933 -12.197 1.00 96.00 104 ALA A CA 1
ATOM 815 C C . ALA A 1 104 ? 2.237 -3.173 -13.489 1.00 96.00 104 ALA A C 1
ATOM 817 O O . ALA A 1 104 ? 2.323 -1.943 -13.482 1.00 96.00 104 ALA A O 1
ATOM 818 N N . ILE A 1 105 ? 2.379 -3.883 -14.617 1.00 96.00 105 ILE A N 1
ATOM 819 C CA . ILE A 1 105 ? 2.582 -3.273 -15.940 1.00 96.00 105 ILE A CA 1
ATOM 820 C C . ILE A 1 105 ? 1.401 -2.368 -16.308 1.00 96.00 105 ILE A C 1
ATOM 822 O O . ILE A 1 105 ? 1.614 -1.234 -16.737 1.00 96.00 105 ILE A O 1
ATOM 826 N N . ALA A 1 106 ? 0.165 -2.850 -16.139 1.00 94.31 106 ALA A N 1
ATOM 827 C CA . ALA A 1 106 ? -1.034 -2.084 -16.464 1.00 94.31 106 ALA A CA 1
ATOM 828 C C . ALA A 1 106 ? -1.146 -0.805 -15.621 1.00 94.31 106 ALA A C 1
ATOM 830 O O . ALA A 1 106 ? -1.409 0.261 -16.173 1.00 94.31 106 ALA A O 1
ATOM 831 N N . LEU A 1 107 ? -0.885 -0.882 -14.310 1.00 91.88 107 LEU A N 1
ATOM 832 C CA . LEU A 1 107 ? -0.894 0.294 -13.436 1.00 91.88 107 LEU A CA 1
ATOM 833 C C . LEU A 1 107 ? 0.169 1.320 -13.830 1.00 91.88 107 LEU A C 1
ATOM 835 O O . LEU A 1 107 ? -0.138 2.507 -13.904 1.00 91.88 107 LEU A O 1
ATOM 839 N N . HIS A 1 108 ? 1.396 0.881 -14.114 1.00 92.44 108 HIS A N 1
ATOM 840 C CA . HIS A 1 108 ? 2.454 1.795 -14.541 1.00 92.44 108 HIS A CA 1
ATOM 841 C C . HIS A 1 108 ? 2.093 2.532 -15.835 1.00 92.44 108 HIS A C 1
ATOM 843 O O . HIS A 1 108 ? 2.296 3.738 -15.924 1.00 92.44 108 HIS A O 1
ATOM 849 N N . ARG A 1 109 ? 1.510 1.823 -16.810 1.00 93.06 109 ARG A N 1
ATOM 850 C CA . ARG A 1 109 ? 1.043 2.427 -18.066 1.00 93.06 109 ARG A CA 1
ATOM 851 C C . ARG A 1 109 ? -0.120 3.387 -17.864 1.00 93.06 109 ARG A C 1
ATOM 853 O O . ARG A 1 109 ? -0.180 4.386 -18.551 1.00 93.06 109 ARG A O 1
ATOM 860 N N . TYR A 1 110 ? -1.047 3.079 -16.960 1.00 90.00 110 TYR A N 1
ATOM 861 C CA . TYR A 1 110 ? -2.214 3.929 -16.731 1.00 90.00 110 TYR A CA 1
ATOM 862 C C . TYR A 1 110 ? -1.836 5.270 -16.093 1.00 90.00 110 TYR A C 1
ATOM 864 O O . TYR A 1 110 ? -2.393 6.302 -16.448 1.00 90.00 110 TYR A O 1
ATOM 872 N N . TRP A 1 111 ? -0.903 5.253 -15.140 1.00 86.38 111 TRP A N 1
ATOM 873 C CA . TRP A 1 111 ? -0.508 6.460 -14.414 1.00 86.38 111 TRP A CA 1
ATOM 874 C C . TRP A 1 111 ? 0.656 7.214 -15.060 1.00 86.38 111 TRP A C 1
ATOM 876 O O . TRP A 1 111 ? 0.887 8.360 -14.689 1.00 86.38 111 TRP A O 1
ATOM 886 N N . GLU A 1 112 ? 1.402 6.565 -15.963 1.00 81.25 112 GLU A N 1
ATOM 887 C CA . GLU A 1 112 ? 2.585 7.096 -16.669 1.00 81.25 112 GLU A CA 1
ATOM 888 C C . GLU A 1 112 ? 3.588 7.823 -15.753 1.00 81.25 112 GLU A C 1
ATOM 890 O O . GLU A 1 112 ? 4.343 8.699 -16.171 1.00 81.25 112 GLU A O 1
ATOM 895 N N . HIS A 1 113 ? 3.607 7.455 -14.471 1.00 76.88 113 HIS A N 1
ATOM 896 C CA . HIS A 1 113 ? 4.371 8.156 -13.454 1.00 76.88 113 HIS A CA 1
ATOM 897 C C . HIS A 1 113 ? 5.694 7.420 -13.189 1.00 76.88 113 HIS A C 1
ATOM 899 O O . HIS A 1 113 ? 5.694 6.189 -13.075 1.00 76.88 113 HIS A O 1
ATOM 905 N N . PRO A 1 114 ? 6.827 8.136 -13.042 1.00 76.88 114 PRO A N 1
ATOM 906 C CA . PRO A 1 114 ? 8.138 7.508 -12.862 1.00 76.88 114 PRO A CA 1
ATOM 907 C C . PRO A 1 114 ? 8.357 6.932 -11.456 1.00 76.88 114 PRO A C 1
ATOM 909 O O . PRO A 1 114 ? 9.398 6.331 -11.202 1.00 76.88 114 PRO A O 1
ATOM 912 N N . TYR A 1 115 ? 7.416 7.135 -10.527 1.00 81.31 115 TYR A N 1
ATOM 913 C CA . TYR A 1 115 ? 7.560 6.642 -9.160 1.00 81.31 115 TYR A CA 1
ATOM 914 C C . TYR A 1 115 ? 7.035 5.221 -9.008 1.00 81.31 115 TYR A C 1
ATOM 916 O O . TYR A 1 115 ? 5.846 4.953 -9.183 1.00 81.31 115 TYR A O 1
ATOM 924 N N . ASP A 1 116 ? 7.940 4.351 -8.577 1.00 91.31 116 ASP A N 1
ATOM 925 C CA . ASP A 1 116 ? 7.648 3.012 -8.096 1.00 91.31 116 ASP A CA 1
ATOM 926 C C . ASP A 1 116 ? 7.669 2.990 -6.564 1.00 91.31 116 ASP A C 1
ATOM 928 O O . ASP A 1 116 ? 8.469 3.665 -5.914 1.00 91.31 116 ASP A O 1
ATOM 932 N N . HIS A 1 117 ? 6.808 2.169 -5.971 1.00 95.19 117 HIS A N 1
ATOM 933 C CA . HIS A 1 117 ? 6.916 1.819 -4.560 1.00 95.19 117 HIS A CA 1
ATOM 934 C C . HIS A 1 117 ? 8.187 0.995 -4.327 1.00 95.19 117 HIS A C 1
ATOM 936 O O . HIS A 1 117 ? 8.386 -0.015 -5.009 1.00 95.19 117 HIS A O 1
ATOM 942 N N . HIS A 1 118 ? 8.992 1.407 -3.342 1.00 96.56 118 HIS A N 1
ATOM 943 C CA . HIS A 1 118 ? 10.187 0.706 -2.861 1.00 96.56 118 HIS A CA 1
ATOM 944 C C . HIS A 1 118 ? 10.296 0.844 -1.334 1.00 96.56 118 HIS A C 1
ATOM 946 O O . HIS A 1 118 ? 11.060 1.653 -0.809 1.00 96.56 118 HIS A O 1
ATOM 952 N N . PHE A 1 119 ? 9.472 0.090 -0.603 1.00 97.12 119 PHE A N 1
ATOM 953 C CA . PHE A 1 119 ? 9.422 0.131 0.867 1.00 97.12 119 PHE A CA 1
ATOM 954 C C . PHE A 1 119 ? 9.988 -1.123 1.537 1.00 97.12 119 PHE A C 1
ATOM 956 O O . PHE A 1 119 ? 9.945 -1.232 2.762 1.00 97.12 119 PHE A O 1
ATOM 963 N N . ARG A 1 120 ? 10.544 -2.070 0.768 1.00 96.19 120 ARG A N 1
ATOM 964 C CA . ARG A 1 120 ? 11.138 -3.305 1.309 1.00 96.19 120 ARG A CA 1
ATOM 965 C C . ARG A 1 120 ? 12.175 -3.042 2.407 1.00 96.19 120 ARG A C 1
ATOM 967 O O . ARG A 1 120 ? 12.250 -3.825 3.349 1.00 96.19 120 ARG A O 1
ATOM 974 N N . ASP A 1 121 ? 12.921 -1.946 2.294 1.00 95.56 121 ASP A N 1
ATOM 975 C CA . ASP A 1 121 ? 14.033 -1.624 3.194 1.00 95.56 121 ASP A CA 1
ATOM 976 C C . ASP A 1 121 ? 13.621 -0.698 4.357 1.00 95.56 121 ASP A C 1
ATOM 978 O O . ASP A 1 121 ? 14.385 -0.506 5.300 1.00 95.56 121 ASP A O 1
ATOM 982 N N . SER A 1 122 ? 12.413 -0.124 4.315 1.00 94.94 122 SER A N 1
ATOM 983 C CA . SER A 1 122 ? 11.923 0.860 5.296 1.00 94.94 122 SER A CA 1
ATOM 984 C C . SER A 1 122 ? 10.666 0.421 6.051 1.00 94.94 122 SER A C 1
ATOM 986 O O . SER A 1 122 ? 10.327 1.025 7.069 1.00 94.94 122 SER A O 1
ATOM 988 N N . MET A 1 123 ? 9.983 -0.636 5.598 1.00 96.75 123 MET A N 1
ATOM 989 C CA . MET A 1 123 ? 8.771 -1.162 6.223 1.00 96.75 123 MET A CA 1
ATOM 990 C C . MET A 1 123 ? 8.799 -2.685 6.323 1.00 96.75 123 MET A C 1
ATOM 992 O O . MET A 1 123 ? 9.043 -3.398 5.348 1.00 96.75 123 MET A O 1
ATOM 996 N N . THR A 1 124 ? 8.456 -3.209 7.499 1.00 97.94 124 THR A N 1
ATOM 997 C CA . THR A 1 124 ? 8.288 -4.655 7.666 1.00 97.94 124 THR A CA 1
ATOM 998 C C . THR A 1 124 ? 6.975 -5.131 7.042 1.00 97.94 124 THR A C 1
ATOM 1000 O O . THR A 1 124 ? 6.023 -4.370 6.855 1.00 97.94 124 THR A O 1
ATOM 1003 N N . VAL A 1 125 ? 6.852 -6.441 6.810 1.00 98.00 125 VAL A N 1
ATOM 1004 C CA . VAL A 1 125 ? 5.568 -7.044 6.406 1.00 98.00 125 VAL A CA 1
ATOM 1005 C C . VAL A 1 125 ? 4.465 -6.756 7.434 1.00 98.00 125 VAL A C 1
ATOM 1007 O O . VAL A 1 125 ? 3.307 -6.582 7.060 1.00 98.00 125 VAL A O 1
ATOM 1010 N N . SER A 1 126 ? 4.801 -6.689 8.728 1.00 98.19 126 SER A N 1
ATOM 1011 C CA . SER A 1 126 ? 3.829 -6.356 9.773 1.00 98.19 126 SER A CA 1
ATOM 1012 C C . SER A 1 126 ? 3.344 -4.911 9.664 1.00 98.19 126 SER A C 1
ATOM 1014 O O . SER A 1 126 ? 2.153 -4.659 9.829 1.00 98.19 126 SER A O 1
ATOM 1016 N N . ASP A 1 127 ? 4.231 -3.971 9.342 1.00 98.50 127 ASP A N 1
ATOM 1017 C CA . ASP A 1 127 ? 3.855 -2.573 9.118 1.00 98.50 127 ASP A CA 1
ATOM 1018 C C . ASP A 1 127 ? 2.912 -2.445 7.915 1.00 98.50 127 ASP A C 1
ATOM 1020 O O . ASP A 1 127 ? 1.874 -1.792 8.004 1.00 98.50 127 ASP A O 1
ATOM 1024 N N . ILE A 1 128 ? 3.195 -3.157 6.819 1.00 98.62 128 ILE A N 1
ATOM 1025 C CA . ILE A 1 128 ? 2.318 -3.150 5.639 1.00 98.62 128 ILE A CA 1
ATOM 1026 C C . ILE A 1 128 ? 0.968 -3.829 5.934 1.00 98.62 128 ILE A C 1
ATOM 1028 O O . ILE A 1 128 ? -0.065 -3.408 5.418 1.00 98.62 128 ILE A O 1
ATOM 1032 N N . ARG A 1 129 ? 0.915 -4.834 6.817 1.00 98.56 129 ARG A N 1
ATOM 1033 C CA . ARG A 1 129 ? -0.371 -5.381 7.292 1.00 98.56 129 ARG A CA 1
ATOM 1034 C C . ARG A 1 129 ? -1.181 -4.350 8.077 1.00 98.56 129 ARG A C 1
ATOM 1036 O O . ARG A 1 129 ? -2.393 -4.290 7.888 1.00 98.56 129 ARG A O 1
ATOM 1043 N N . ASN A 1 130 ? -0.536 -3.519 8.892 1.00 98.62 130 ASN A N 1
ATOM 1044 C CA . ASN A 1 130 ? -1.215 -2.420 9.580 1.00 98.62 130 ASN A CA 1
ATOM 1045 C C . ASN A 1 130 ? -1.734 -1.368 8.583 1.00 98.62 130 ASN A C 1
ATOM 1047 O O . ASN A 1 130 ? -2.868 -0.918 8.724 1.00 98.62 130 ASN A O 1
ATOM 1051 N N . LEU A 1 131 ? -0.980 -1.060 7.517 1.00 98.31 131 LEU A N 1
ATOM 1052 C CA . LEU A 1 131 ? -1.488 -0.238 6.406 1.00 98.31 131 LEU A CA 1
ATOM 1053 C C . LEU A 1 131 ? -2.747 -0.840 5.769 1.00 98.31 131 LEU A C 1
ATOM 1055 O O . LEU A 1 131 ? -3.711 -0.119 5.530 1.00 98.31 131 LEU A O 1
ATOM 1059 N N . ILE A 1 132 ? -2.770 -2.155 5.519 1.00 97.94 132 ILE A N 1
ATOM 1060 C CA . ILE A 1 132 ? -3.957 -2.833 4.974 1.00 97.94 132 ILE A CA 1
ATOM 1061 C C . ILE A 1 132 ? -5.162 -2.653 5.905 1.00 97.94 132 ILE A C 1
ATOM 1063 O O . ILE A 1 132 ? -6.254 -2.359 5.420 1.00 97.94 132 ILE A O 1
ATOM 1067 N N 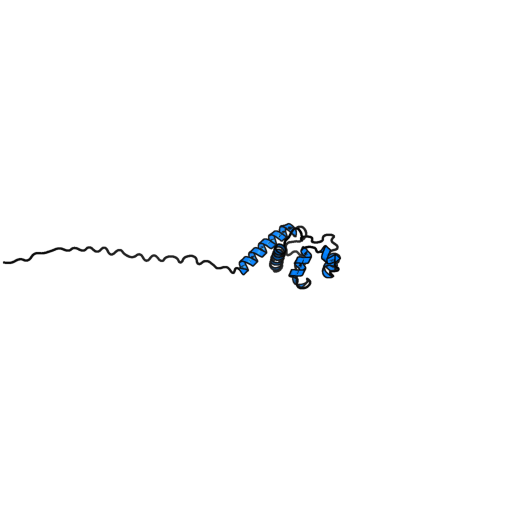. VAL A 1 133 ? -4.978 -2.819 7.221 1.00 97.88 133 VAL A N 1
ATOM 1068 C CA . VAL A 1 133 ? -6.047 -2.603 8.211 1.00 97.88 133 VAL A CA 1
ATOM 1069 C C . VAL A 1 133 ? -6.575 -1.174 8.126 1.00 97.88 133 VAL A C 1
ATOM 1071 O O . VAL A 1 133 ? -7.782 -0.987 7.973 1.00 97.88 133 VAL A O 1
ATOM 1074 N N . TYR A 1 134 ? -5.684 -0.182 8.161 1.00 97.75 134 TYR A N 1
ATOM 1075 C CA . TYR A 1 134 ? -6.060 1.225 8.051 1.00 97.75 134 TYR A CA 1
ATOM 1076 C C . TYR A 1 134 ? -6.841 1.508 6.764 1.00 97.75 134 TYR A C 1
ATOM 1078 O O . TYR A 1 134 ? -7.974 1.972 6.846 1.00 97.75 134 TYR A O 1
ATOM 1086 N N . ILE A 1 135 ? -6.306 1.147 5.592 1.00 96.31 135 ILE A N 1
ATOM 1087 C CA . ILE A 1 135 ? -6.950 1.423 4.298 1.00 96.31 135 ILE A CA 1
ATOM 1088 C C . ILE A 1 135 ? -8.332 0.769 4.218 1.00 96.31 135 ILE A C 1
ATOM 1090 O O . ILE A 1 135 ? -9.280 1.411 3.778 1.00 96.31 135 ILE A O 1
ATOM 1094 N N . ARG A 1 136 ? -8.481 -0.488 4.659 1.00 94.69 136 ARG A N 1
ATOM 1095 C CA . ARG A 1 136 ? -9.780 -1.183 4.628 1.00 94.69 136 ARG A CA 1
ATOM 1096 C C . ARG A 1 136 ? -10.829 -0.482 5.480 1.00 94.69 136 ARG A C 1
ATOM 1098 O O . ARG A 1 136 ? -11.963 -0.334 5.039 1.00 94.69 136 ARG A O 1
ATOM 1105 N N . VAL A 1 137 ? -10.462 -0.062 6.687 1.00 94.50 137 VAL A N 1
ATOM 1106 C CA . VAL A 1 137 ? -11.394 0.600 7.607 1.00 94.50 137 VAL A CA 1
ATOM 1107 C C . VAL A 1 137 ? -11.678 2.034 7.159 1.00 94.50 137 VAL A C 1
ATOM 1109 O O . VAL A 1 137 ? -12.832 2.449 7.157 1.00 94.50 137 VAL A O 1
ATOM 1112 N N . ALA A 1 138 ? -10.652 2.790 6.766 1.00 93.12 138 ALA A N 1
ATOM 1113 C CA . ALA A 1 138 ? -10.766 4.197 6.395 1.00 93.12 138 ALA A CA 1
ATOM 1114 C C . ALA A 1 138 ? -11.501 4.407 5.064 1.00 93.12 138 ALA A C 1
ATOM 1116 O O . ALA A 1 138 ? -12.346 5.291 4.977 1.00 93.12 138 ALA A O 1
ATOM 1117 N N . ALA A 1 139 ? -11.251 3.558 4.060 1.00 90.12 139 ALA A N 1
ATOM 1118 C CA . ALA A 1 139 ? -11.909 3.648 2.753 1.00 90.12 139 ALA A CA 1
ATOM 1119 C C . ALA A 1 139 ? -13.362 3.137 2.750 1.00 90.12 139 ALA A C 1
ATOM 1121 O O . ALA A 1 139 ? -14.058 3.286 1.748 1.00 90.12 139 ALA A O 1
ATOM 1122 N N . SER A 1 140 ? -13.815 2.503 3.838 1.00 83.56 140 SER A N 1
ATOM 1123 C CA . SER A 1 140 ? -15.192 2.004 3.978 1.00 83.56 140 SER A CA 1
ATOM 1124 C C . SER A 1 140 ? -16.151 3.027 4.608 1.00 83.56 140 SER A C 1
ATOM 1126 O O . SER A 1 140 ? -17.324 2.710 4.795 1.00 83.56 140 SER A O 1
ATOM 1128 N N . LYS A 1 141 ? -15.662 4.220 4.977 1.00 66.75 141 LYS A N 1
ATOM 1129 C CA . LYS A 1 141 ? -16.436 5.293 5.625 1.00 66.75 141 LYS A CA 1
ATOM 1130 C C . LYS A 1 141 ? -16.943 6.316 4.611 1.00 66.75 141 LYS A C 1
ATOM 1132 O O . LYS A 1 141 ? -18.069 6.832 4.788 1.00 66.75 141 LYS A O 1
#